Protein AF-A0A1Y3XS74-F1 (afdb_monomer)

Solvent-accessible surface area (backbone atoms only — not comparable to full-atom values): 4978 Å² total; per-residue (Å²): 119,50,47,78,53,92,64,74,67,51,88,92,47,99,54,82,52,80,81,46,43,27,41,80,84,43,79,54,87,81,75,88,50,84,90,52,51,67,46,76,48,75,57,94,91,40,81,40,77,32,65,44,70,69,57,54,39,52,50,27,57,56,67,71,34,64,71,60,32,50,62,69,73,44,76,90,126

pLDDT: mean 75.87, std 16.38, range [46.16, 95.12]

Foldseek 3Di:
DKDWDPDDADPVDPDRRDTFIQFPNDTDDPDDDPVQQPDWDADPNDIDTDGDLVSVLVVCVSVVNVVSNCVSVDPDD

Structure (mmCIF, N/CA/C/O backbone):
data_AF-A0A1Y3XS74-F1
#
_entry.id   AF-A0A1Y3XS74-F1
#
loop_
_atom_site.group_PDB
_atom_site.id
_atom_site.type_symbol
_atom_site.label_atom_id
_atom_s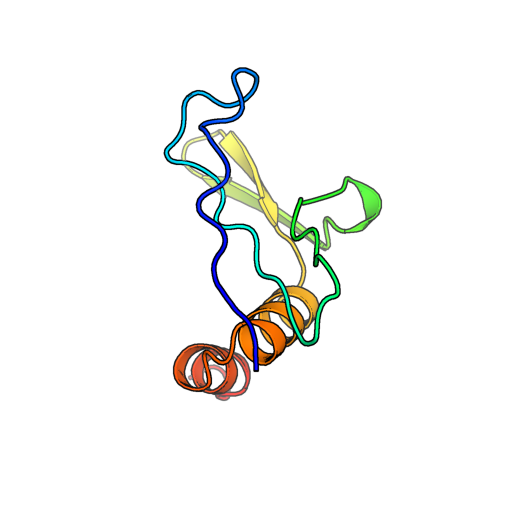ite.label_alt_id
_atom_site.label_comp_id
_atom_site.label_asym_id
_atom_site.label_entity_id
_atom_site.label_seq_id
_atom_site.pdbx_PDB_ins_code
_atom_site.Cartn_x
_atom_site.Cartn_y
_atom_site.Cartn_z
_atom_site.occupancy
_atom_site.B_iso_or_equiv
_atom_site.auth_seq_id
_atom_site.auth_comp_id
_atom_site.auth_asym_id
_atom_site.auth_atom_id
_atom_site.pdbx_PDB_model_num
ATOM 1 N N . MET A 1 1 ? 13.480 -3.309 -15.142 1.00 51.47 1 MET A N 1
ATOM 2 C CA . MET A 1 1 ? 13.413 -4.426 -14.154 1.00 51.47 1 MET A CA 1
ATOM 3 C C . MET A 1 1 ? 13.990 -3.939 -12.833 1.00 51.47 1 MET A C 1
ATOM 5 O O . MET A 1 1 ? 15.130 -3.481 -12.830 1.00 51.47 1 MET A O 1
ATOM 9 N N . GLY A 1 2 ? 13.203 -3.957 -11.751 1.00 56.03 2 GLY A N 1
ATOM 10 C CA . GLY A 1 2 ? 13.561 -3.248 -10.524 1.00 56.03 2 GLY A CA 1
ATOM 11 C C . GLY A 1 2 ? 14.523 -3.993 -9.593 1.00 56.03 2 GLY A C 1
ATOM 12 O O . GLY A 1 2 ? 14.401 -5.202 -9.409 1.00 56.03 2 GLY A O 1
ATOM 13 N N . ARG A 1 3 ? 15.494 -3.287 -9.004 1.00 54.44 3 ARG A N 1
ATOM 14 C CA . ARG A 1 3 ? 16.419 -3.831 -7.996 1.00 54.44 3 ARG A CA 1
ATOM 15 C C . ARG A 1 3 ? 15.959 -3.424 -6.601 1.00 54.44 3 ARG A C 1
ATOM 17 O O . ARG A 1 3 ? 15.604 -2.272 -6.373 1.00 54.44 3 ARG A O 1
ATOM 24 N N . ARG A 1 4 ? 16.013 -4.375 -5.667 1.00 58.09 4 ARG A N 1
ATOM 25 C CA . ARG A 1 4 ? 15.860 -4.108 -4.233 1.00 58.09 4 ARG A CA 1
ATOM 26 C C . ARG A 1 4 ? 17.165 -3.520 -3.718 1.00 58.09 4 ARG A C 1
ATOM 28 O O . ARG A 1 4 ? 18.203 -4.179 -3.822 1.00 58.09 4 ARG A O 1
ATOM 35 N N . THR A 1 5 ? 17.126 -2.316 -3.171 1.00 52.66 5 THR A N 1
ATOM 36 C CA . THR A 1 5 ? 18.264 -1.751 -2.443 1.00 52.66 5 THR A CA 1
ATOM 37 C C . THR A 1 5 ? 18.127 -2.084 -0.959 1.00 52.66 5 THR A C 1
ATOM 39 O O . THR A 1 5 ? 17.053 -1.909 -0.385 1.00 52.66 5 THR A O 1
ATOM 42 N N . PRO A 1 6 ? 19.179 -2.604 -0.300 1.00 53.47 6 PRO A N 1
ATOM 43 C CA . PRO A 1 6 ? 19.181 -2.722 1.146 1.00 53.47 6 PRO A CA 1
ATOM 44 C C . PRO A 1 6 ? 19.493 -1.342 1.718 1.00 53.47 6 PRO A C 1
ATOM 46 O O . PRO A 1 6 ? 20.655 -0.996 1.931 1.00 53.47 6 PRO A O 1
ATOM 49 N N . THR A 1 7 ? 18.466 -0.533 1.938 1.00 55.72 7 THR A N 1
ATOM 50 C CA . THR A 1 7 ? 18.641 0.754 2.606 1.00 55.72 7 THR A CA 1
ATOM 51 C C . THR A 1 7 ? 18.530 0.501 4.102 1.00 55.72 7 THR A C 1
ATOM 53 O O . THR A 1 7 ? 17.608 -0.166 4.584 1.00 55.72 7 THR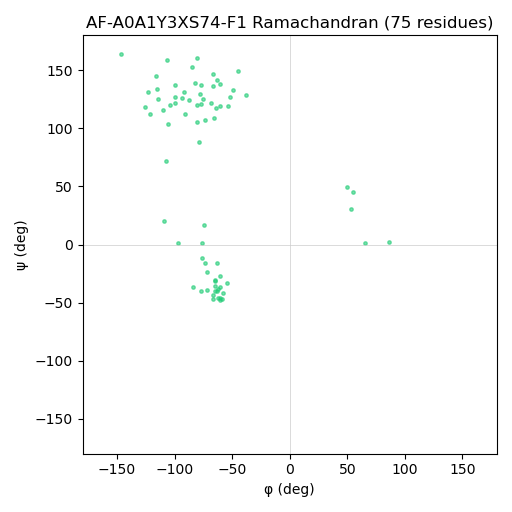 A O 1
ATOM 56 N N . ALA A 1 8 ? 19.571 0.906 4.826 1.00 54.91 8 ALA A N 1
ATOM 57 C CA . ALA A 1 8 ? 19.703 0.719 6.263 1.00 54.91 8 ALA A CA 1
ATOM 58 C C . ALA A 1 8 ? 18.395 1.073 7.005 1.00 54.91 8 ALA A C 1
ATOM 60 O O . ALA A 1 8 ? 17.650 1.938 6.541 1.00 54.91 8 ALA A O 1
ATOM 61 N N . PRO A 1 9 ? 18.092 0.425 8.146 1.00 54.62 9 PRO A N 1
ATOM 62 C CA . PRO A 1 9 ? 16.860 0.684 8.885 1.00 54.62 9 PRO A CA 1
ATOM 63 C C . PRO A 1 9 ? 16.720 2.174 9.180 1.00 54.62 9 PRO A C 1
ATOM 65 O O . PRO A 1 9 ? 17.573 2.763 9.844 1.00 54.62 9 PRO A O 1
ATOM 68 N N . ASN A 1 10 ? 15.648 2.778 8.663 1.00 53.56 10 ASN A N 1
ATOM 69 C CA . ASN A 1 10 ? 15.338 4.170 8.932 1.00 53.56 10 ASN A CA 1
ATOM 70 C C . ASN A 1 10 ? 15.052 4.309 10.440 1.00 53.56 10 ASN A C 1
ATOM 72 O O . ASN A 1 10 ? 14.092 3.707 10.925 1.00 53.56 10 ASN A O 1
ATOM 76 N N . PRO A 1 11 ? 15.842 5.090 11.199 1.00 60.16 11 PRO A N 1
ATOM 77 C CA . PRO A 1 11 ? 15.690 5.201 12.649 1.00 60.16 11 PRO A CA 1
ATOM 78 C C . PRO A 1 11 ? 14.342 5.799 13.084 1.00 60.16 11 PRO A C 1
ATOM 80 O O . PRO A 1 11 ? 13.962 5.640 14.244 1.00 60.16 11 PRO A O 1
ATOM 83 N N . ALA A 1 12 ? 13.599 6.442 12.174 1.00 55.03 12 ALA A N 1
ATOM 84 C CA . ALA A 1 12 ? 12.237 6.909 12.421 1.00 55.03 12 ALA A CA 1
ATOM 85 C C . ALA A 1 12 ? 11.208 5.763 12.504 1.00 55.03 12 ALA A C 1
ATOM 87 O O . ALA A 1 12 ? 10.173 5.917 13.152 1.00 55.03 12 ALA A O 1
ATOM 88 N N . TYR A 1 13 ? 11.492 4.601 11.905 1.00 52.75 13 TYR A N 1
ATOM 89 C CA . TYR A 1 13 ? 10.575 3.463 11.836 1.00 52.75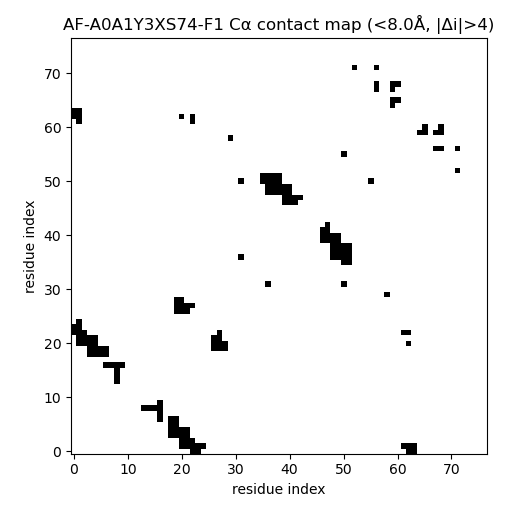 13 TYR A CA 1
ATOM 90 C C . TYR A 1 13 ? 11.213 2.223 12.482 1.00 52.75 13 TYR A C 1
ATOM 92 O O . TYR A 1 13 ? 12.163 1.641 11.970 1.00 52.75 13 TYR A O 1
ATOM 100 N N . ARG A 1 14 ? 10.671 1.768 13.622 1.00 51.50 14 ARG A N 1
ATOM 101 C CA . ARG A 1 14 ? 11.156 0.584 14.379 1.00 51.50 14 ARG A CA 1
ATOM 102 C C . ARG A 1 14 ? 10.801 -0.772 13.742 1.00 51.50 14 ARG A C 1
ATOM 104 O O . ARG A 1 14 ? 10.814 -1.800 14.417 1.00 51.50 14 ARG A O 1
ATOM 111 N N . THR A 1 15 ? 10.432 -0.794 12.471 1.00 50.84 15 THR A N 1
ATOM 112 C CA . THR A 1 15 ? 10.025 -2.002 11.744 1.00 50.84 15 THR A CA 1
ATOM 113 C C . THR A 1 15 ? 11.124 -2.427 10.772 1.00 50.84 15 THR A C 1
ATOM 115 O O . THR A 1 15 ? 11.981 -1.620 10.420 1.00 50.84 15 THR A O 1
ATOM 118 N N . ARG A 1 16 ? 11.133 -3.703 10.343 1.00 47.19 16 ARG A N 1
ATOM 119 C CA . ARG A 1 16 ? 12.050 -4.170 9.280 1.00 47.19 16 ARG A CA 1
ATOM 120 C C . ARG A 1 16 ? 11.956 -3.193 8.103 1.00 47.19 16 ARG A C 1
ATOM 122 O O . ARG A 1 16 ? 10.838 -2.816 7.758 1.00 47.19 16 ARG A O 1
ATOM 129 N N . CYS A 1 17 ? 13.104 -2.771 7.570 1.00 46.16 17 CYS A N 1
ATOM 130 C CA . CYS A 1 17 ? 13.225 -1.752 6.529 1.00 46.16 17 CYS A CA 1
ATOM 131 C C . CYS A 1 17 ? 12.102 -1.870 5.492 1.00 46.16 17 CYS A C 1
ATOM 133 O O . CYS A 1 17 ? 11.871 -2.960 4.963 1.00 46.16 17 CYS A O 1
ATOM 135 N N . PHE A 1 18 ? 11.413 -0.760 5.227 1.00 47.34 18 PHE A N 1
ATOM 136 C CA . PHE A 1 18 ? 10.491 -0.668 4.104 1.00 47.34 18 PHE A CA 1
ATOM 137 C C . PHE A 1 18 ? 11.324 -0.902 2.837 1.00 47.34 18 PHE A C 1
ATOM 139 O O . PHE A 1 18 ? 12.335 -0.234 2.635 1.00 47.34 18 PHE A O 1
ATOM 146 N N . GLU A 1 19 ? 11.002 -1.947 2.073 1.00 54.88 19 GLU A N 1
ATOM 147 C CA . GLU A 1 19 ? 11.785 -2.335 0.898 1.00 54.88 19 GLU A CA 1
ATOM 148 C C . GLU A 1 19 ? 11.670 -1.218 -0.153 1.00 54.88 19 GLU A C 1
ATOM 150 O O . GLU A 1 19 ? 10.602 -1.038 -0.734 1.00 54.88 19 GLU A O 1
ATOM 155 N N . GLU A 1 20 ? 12.745 -0.463 -0.391 1.00 55.16 20 GLU A N 1
ATOM 156 C CA . GLU A 1 20 ? 12.815 0.525 -1.472 1.00 55.16 20 GLU A CA 1
ATOM 157 C C . GLU A 1 20 ? 13.061 -0.191 -2.806 1.00 55.16 20 GLU A C 1
ATOM 159 O O . GLU A 1 20 ? 13.954 -1.041 -2.940 1.00 55.16 20 GLU A O 1
ATOM 164 N N . TRP A 1 21 ? 12.234 0.132 -3.800 1.00 57.69 21 TRP A N 1
ATOM 165 C CA . TRP A 1 21 ? 12.293 -0.473 -5.126 1.00 57.69 21 TRP A CA 1
ATOM 166 C C . TRP A 1 21 ? 12.794 0.548 -6.138 1.00 57.69 21 TRP A C 1
ATOM 168 O O . TRP A 1 21 ? 12.126 1.542 -6.422 1.00 57.69 21 TRP A O 1
ATOM 178 N N . GLN A 1 22 ? 13.963 0.274 -6.719 1.00 57.94 22 GLN A N 1
ATOM 179 C CA . GLN A 1 22 ? 14.469 1.034 -7.857 1.00 57.94 22 GLN A CA 1
ATOM 180 C C . GLN A 1 22 ? 14.007 0.373 -9.144 1.00 57.94 22 GLN A C 1
ATOM 182 O O . GLN A 1 22 ? 14.491 -0.712 -9.452 1.00 57.94 22 GLN A O 1
ATOM 187 N N . VAL A 1 23 ? 13.135 1.009 -9.924 1.00 62.91 23 VAL A N 1
ATOM 188 C CA . VAL A 1 23 ? 12.759 0.542 -11.269 1.00 62.91 23 VAL A CA 1
ATOM 189 C C . VAL A 1 23 ? 13.465 1.419 -12.292 1.00 62.91 23 VAL A C 1
ATOM 191 O O . VAL A 1 23 ? 13.311 2.632 -12.283 1.00 62.91 23 VAL A O 1
ATOM 194 N N . ASP A 1 24 ? 14.294 0.812 -13.144 1.00 61.84 24 ASP A N 1
ATOM 195 C CA . ASP A 1 24 ? 15.038 1.495 -14.217 1.00 61.84 24 ASP A CA 1
ATOM 196 C C . ASP A 1 24 ? 15.880 2.703 -13.742 1.00 61.84 24 ASP A C 1
ATOM 198 O O . ASP A 1 24 ? 16.119 3.653 -14.480 1.00 61.84 24 ASP A O 1
ATOM 202 N N . GLY A 1 25 ? 16.366 2.642 -12.495 1.00 64.12 25 GLY A N 1
ATOM 203 C CA . GLY A 1 25 ? 17.172 3.695 -11.864 1.00 64.12 25 GLY A CA 1
ATOM 204 C C . GLY A 1 25 ? 16.360 4.806 -11.190 1.00 64.12 25 GLY A C 1
ATOM 205 O O . GLY A 1 25 ? 16.958 5.730 -10.647 1.00 64.12 25 GLY A O 1
ATOM 206 N N . VAL A 1 26 ? 15.027 4.711 -11.194 1.00 67.38 26 VAL A N 1
ATOM 207 C CA . VAL A 1 26 ? 14.122 5.630 -10.496 1.00 67.38 26 VAL A CA 1
ATOM 208 C C . VAL A 1 26 ? 13.672 4.999 -9.184 1.00 67.38 26 VAL A C 1
ATOM 210 O O . VAL A 1 26 ? 13.185 3.866 -9.154 1.00 67.38 26 VAL A O 1
ATOM 213 N N . GLU A 1 27 ? 13.849 5.738 -8.094 1.00 67.62 27 GLU A N 1
ATOM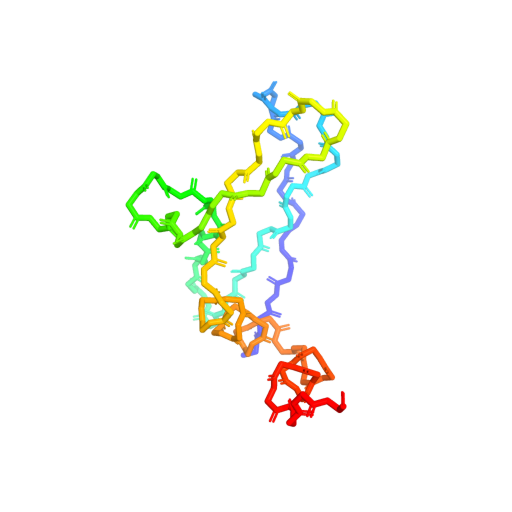 214 C CA . GLU A 1 27 ? 13.330 5.369 -6.782 1.00 67.62 27 GLU A CA 1
ATOM 215 C C . GLU A 1 27 ? 11.823 5.630 -6.739 1.00 67.62 27 GLU A C 1
ATOM 217 O O . GLU A 1 27 ? 11.356 6.730 -7.043 1.00 67.62 27 GLU A O 1
ATOM 222 N N . HIS A 1 28 ? 11.055 4.598 -6.397 1.00 69.56 28 HIS A N 1
ATOM 223 C CA . HIS A 1 28 ? 9.615 4.714 -6.228 1.00 69.56 28 HIS A CA 1
ATOM 224 C C . HIS A 1 28 ? 9.261 4.674 -4.745 1.00 69.56 28 HIS A C 1
ATOM 226 O O . HIS A 1 28 ? 9.225 3.603 -4.137 1.00 69.56 28 HIS A O 1
ATOM 232 N N . ASP A 1 29 ? 8.953 5.844 -4.187 1.00 72.31 29 ASP A N 1
ATOM 233 C CA . ASP A 1 29 ? 8.365 5.946 -2.856 1.00 72.31 29 ASP A CA 1
ATOM 234 C C . ASP A 1 29 ? 6.934 5.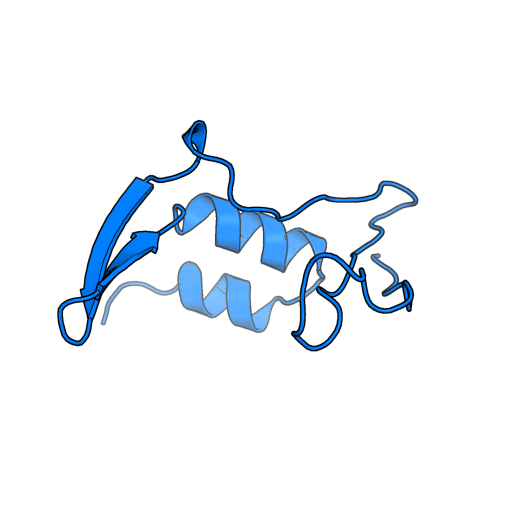383 -2.878 1.00 72.31 29 ASP A C 1
ATOM 236 O O . ASP A 1 29 ? 6.080 5.807 -3.663 1.00 72.31 29 ASP A O 1
ATOM 240 N N . CYS A 1 30 ? 6.696 4.380 -2.035 1.00 73.88 30 CYS A N 1
ATOM 241 C CA . CYS A 1 30 ? 5.394 3.736 -1.852 1.00 73.88 30 CYS A CA 1
ATOM 242 C C . CYS A 1 30 ? 4.777 4.094 -0.487 1.00 73.88 30 CYS A C 1
ATOM 244 O O . CYS A 1 30 ? 3.938 3.351 0.026 1.00 73.88 30 CYS A O 1
ATOM 246 N N . SER A 1 31 ? 5.221 5.192 0.133 1.00 79.31 31 SER A N 1
ATOM 247 C CA . SER A 1 31 ? 4.656 5.711 1.377 1.00 79.31 31 SER A CA 1
AT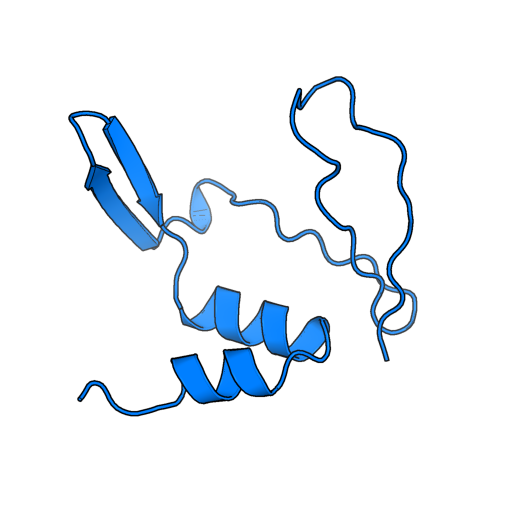OM 248 C C . SER A 1 31 ? 3.198 6.130 1.190 1.00 79.31 31 SER A C 1
ATOM 250 O O . SER A 1 31 ? 2.821 6.695 0.166 1.00 79.31 31 SER A O 1
ATOM 252 N N . LEU A 1 32 ? 2.369 5.866 2.201 1.00 81.00 32 LEU A N 1
ATOM 253 C CA . LEU A 1 32 ? 0.973 6.290 2.212 1.00 81.00 32 LEU A CA 1
ATOM 254 C C . LEU A 1 32 ? 0.881 7.763 2.624 1.00 81.00 32 LEU A C 1
ATOM 256 O O . LEU A 1 32 ? 1.032 8.083 3.805 1.00 81.00 32 LEU A O 1
ATOM 260 N N . LEU A 1 33 ? 0.609 8.646 1.664 1.00 84.31 33 LEU A N 1
ATOM 261 C CA . LEU A 1 33 ? 0.328 10.054 1.937 1.00 84.31 33 LEU A CA 1
ATOM 262 C C . LEU A 1 33 ? -1.159 10.272 2.279 1.00 84.31 33 LEU A C 1
ATOM 264 O O . LEU A 1 33 ? -2.009 9.508 1.809 1.00 84.31 33 LEU A O 1
ATOM 268 N N . PRO A 1 34 ? -1.510 11.309 3.066 1.00 84.62 34 PRO A N 1
ATOM 269 C CA . PRO A 1 34 ? -2.899 11.595 3.435 1.00 84.62 34 PRO A CA 1
ATOM 270 C C . PRO A 1 34 ? -3.843 11.742 2.236 1.0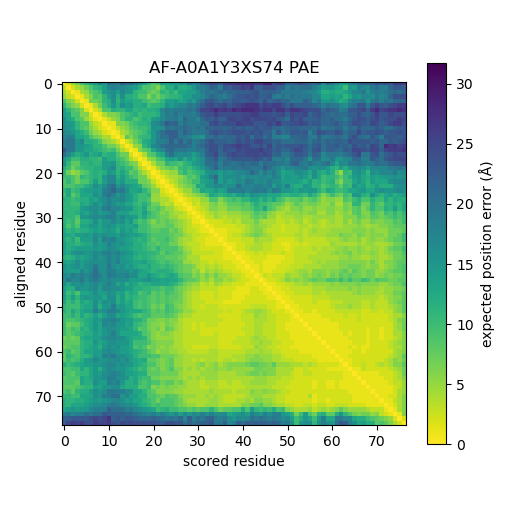0 84.62 34 PRO A C 1
ATOM 272 O O . PRO A 1 34 ? -5.001 11.338 2.309 1.00 84.62 34 PRO A O 1
ATOM 275 N N . GLU A 1 35 ? -3.344 12.269 1.118 1.00 86.69 35 GLU A N 1
ATOM 276 C CA . GLU A 1 35 ? -4.109 12.492 -0.113 1.00 86.69 35 GLU A CA 1
ATOM 277 C C . GLU A 1 35 ? -4.414 11.188 -0.863 1.00 86.69 35 GLU A C 1
ATOM 279 O O . GLU A 1 35 ? -5.283 11.159 -1.732 1.00 86.69 35 GLU A O 1
ATOM 284 N N . GLN A 1 36 ? -3.705 10.105 -0.533 1.00 84.44 36 GLN A N 1
ATOM 285 C CA . GLN A 1 36 ? -3.851 8.787 -1.153 1.00 84.44 36 GLN A CA 1
ATOM 286 C C . GLN A 1 36 ? -4.750 7.847 -0.337 1.00 84.44 36 GLN A C 1
ATOM 288 O O . GLN A 1 36 ? -4.939 6.689 -0.714 1.00 84.44 36 GLN A O 1
ATOM 293 N N . ILE A 1 37 ? -5.297 8.311 0.791 1.00 90.81 37 ILE A N 1
ATOM 294 C CA . ILE A 1 37 ? -6.211 7.518 1.614 1.00 90.81 37 ILE A CA 1
ATOM 295 C C . ILE A 1 37 ? -7.563 7.439 0.901 1.00 90.81 37 ILE A C 1
ATOM 297 O O . ILE A 1 37 ? -8.318 8.409 0.861 1.00 90.81 37 ILE A O 1
ATOM 301 N N . ALA A 1 38 ? -7.870 6.268 0.351 1.00 91.50 38 ALA A N 1
ATOM 302 C CA . ALA A 1 38 ? -9.119 5.998 -0.351 1.00 91.50 38 ALA A CA 1
ATOM 303 C C . ALA A 1 38 ? -10.248 5.612 0.615 1.00 91.50 38 ALA A C 1
ATOM 305 O O . ALA A 1 38 ? -11.396 5.998 0.412 1.00 91.50 38 ALA A O 1
ATOM 306 N N . GLU A 1 39 ? -9.928 4.866 1.674 1.00 91.50 39 GLU A N 1
ATOM 307 C CA . GLU A 1 39 ? -10.916 4.367 2.631 1.00 91.50 39 GLU A CA 1
ATOM 308 C C . GLU A 1 39 ? -10.337 4.292 4.050 1.00 91.50 39 GLU A C 1
ATOM 310 O O . GLU A 1 39 ? -9.126 4.331 4.258 1.00 91.50 39 GLU A O 1
ATOM 315 N N . TRP A 1 40 ? -11.216 4.182 5.045 1.00 92.50 40 TRP A N 1
ATOM 316 C CA . TRP A 1 40 ? -10.854 3.850 6.416 1.00 92.50 40 TRP A CA 1
ATOM 317 C C . TRP A 1 40 ? -11.602 2.606 6.872 1.00 92.50 40 TRP A C 1
ATOM 319 O O . TRP A 1 40 ? -12.827 2.561 6.788 1.00 92.50 40 TRP A O 1
ATOM 329 N N . VAL A 1 41 ? -10.876 1.657 7.454 1.00 93.88 41 VAL A N 1
ATOM 330 C CA . VAL A 1 41 ? -11.454 0.471 8.093 1.00 93.88 41 VAL A CA 1
ATOM 331 C C . VAL A 1 41 ? -11.154 0.487 9.588 1.00 93.88 41 VAL A C 1
ATOM 333 O O . VAL A 1 41 ? -10.090 0.942 10.009 1.00 93.88 41 VAL A O 1
ATOM 336 N N . THR A 1 42 ? -12.081 -0.005 10.405 1.00 95.12 42 THR A N 1
ATOM 337 C CA . THR A 1 42 ? -11.852 -0.185 11.844 1.00 95.12 42 THR A CA 1
ATOM 338 C C . THR A 1 42 ? -11.518 -1.643 12.123 1.00 95.12 42 THR A C 1
ATOM 340 O O . THR A 1 42 ? -12.315 -2.531 11.831 1.00 95.12 42 THR A O 1
ATOM 343 N N . VAL A 1 43 ? -10.352 -1.893 12.714 1.00 94.81 43 VAL A N 1
ATOM 344 C CA . VAL A 1 43 ? -9.908 -3.226 13.134 1.00 94.81 43 VAL A CA 1
ATOM 345 C C . VAL A 1 43 ? -9.550 -3.152 14.611 1.00 94.81 43 VAL A C 1
ATOM 347 O O . VAL A 1 43 ? -8.653 -2.398 14.972 1.00 94.81 43 VAL A O 1
ATOM 350 N N . GLN A 1 44 ? -10.246 -3.920 15.458 1.00 90.69 44 GLN A N 1
ATOM 351 C CA . GLN A 1 44 ? -10.022 -3.937 16.917 1.00 90.69 44 GLN A CA 1
ATOM 352 C C . GLN A 1 44 ? -9.989 -2.519 17.520 1.00 90.69 44 GLN A C 1
ATOM 354 O O . GLN A 1 44 ? -9.034 -2.140 18.191 1.00 90.69 44 GLN A O 1
ATOM 359 N N . ASP A 1 45 ? -11.001 -1.712 17.189 1.00 92.56 45 ASP A N 1
ATOM 360 C CA . ASP A 1 45 ? -11.159 -0.312 17.620 1.00 92.56 45 ASP A CA 1
ATOM 361 C C . ASP A 1 45 ? -10.100 0.680 17.100 1.00 92.56 45 ASP A C 1
ATOM 363 O O . ASP A 1 45 ? -10.196 1.881 17.355 1.00 92.56 45 ASP A O 1
ATOM 367 N N . GLN A 1 46 ? -9.137 0.231 16.290 1.00 92.62 46 GLN A N 1
ATOM 368 C CA . GLN A 1 46 ? -8.187 1.103 15.608 1.00 92.62 46 GLN A CA 1
ATOM 369 C C . GLN A 1 46 ? -8.683 1.447 14.203 1.00 92.62 46 GLN A C 1
ATOM 371 O O . GLN A 1 46 ? -8.944 0.569 13.379 1.00 92.62 46 GLN A O 1
ATOM 376 N N . ARG A 1 47 ? -8.753 2.746 13.901 1.00 91.88 47 ARG A N 1
ATOM 377 C CA . ARG A 1 47 ? -9.048 3.241 12.553 1.00 91.88 47 ARG A CA 1
ATOM 378 C C . ARG A 1 47 ? -7.772 3.183 11.706 1.00 91.88 47 ARG A C 1
ATOM 380 O O . ARG A 1 47 ? -6.775 3.814 12.063 1.00 91.88 47 ARG A O 1
ATOM 387 N N . ILE A 1 48 ? -7.803 2.425 10.614 1.00 92.00 48 ILE A N 1
ATOM 388 C CA . ILE A 1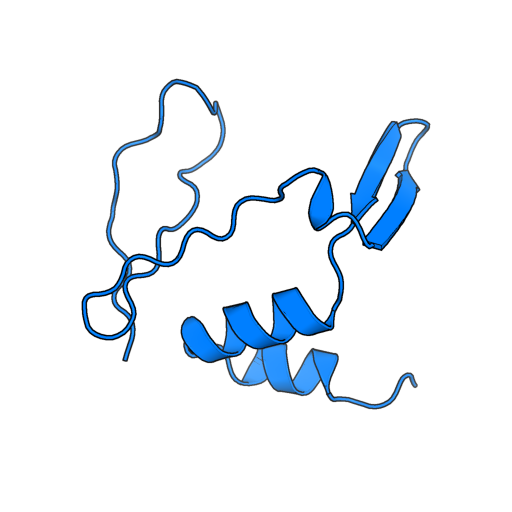 48 ? -6.673 2.179 9.712 1.00 92.00 48 ILE A CA 1
ATOM 389 C C . ILE A 1 48 ? -6.987 2.801 8.344 1.00 92.00 48 ILE A C 1
ATOM 391 O O . ILE A 1 48 ? -8.042 2.497 7.780 1.00 92.00 48 ILE A O 1
ATOM 395 N N . PRO A 1 49 ? -6.114 3.671 7.806 1.00 93.19 49 PRO A N 1
ATOM 396 C CA . PRO A 1 49 ? -6.280 4.210 6.465 1.00 93.19 49 PRO A CA 1
ATOM 397 C C . PRO A 1 49 ? -5.866 3.177 5.414 1.00 93.19 49 PRO A C 1
ATOM 399 O O . PRO A 1 49 ? -4.837 2.515 5.549 1.00 93.19 49 PRO A O 1
ATOM 402 N N . LEU A 1 50 ? -6.657 3.066 4.352 1.00 90.69 50 LEU A N 1
ATOM 403 C CA . LEU A 1 50 ? -6.420 2.178 3.222 1.00 90.69 50 LEU A CA 1
ATOM 404 C C . LEU A 1 50 ? -6.189 2.998 1.952 1.00 90.69 50 LEU A C 1
ATOM 406 O O . LEU A 1 50 ? -6.936 3.929 1.649 1.00 90.69 50 LEU A O 1
ATOM 410 N N . GLN A 1 51 ? -5.158 2.626 1.199 1.00 90.00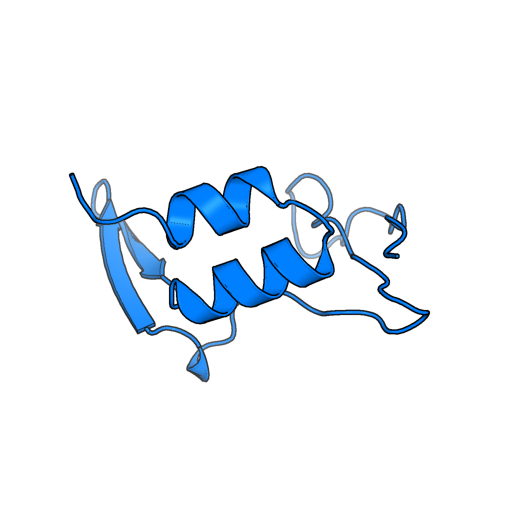 51 GLN A N 1
ATOM 411 C CA . GLN A 1 51 ? -4.916 3.136 -0.151 1.00 90.00 51 GLN A CA 1
ATOM 412 C C . GLN A 1 51 ? -5.790 2.399 -1.174 1.00 90.00 51 GLN A C 1
ATOM 414 O O . GLN A 1 51 ? -6.247 1.283 -0.915 1.00 90.00 51 GLN A O 1
ATOM 419 N N . SER A 1 52 ? -5.984 2.984 -2.357 1.00 89.81 52 SER A N 1
ATOM 420 C CA . SER A 1 52 ? -6.768 2.353 -3.418 1.00 89.81 52 SER A CA 1
ATOM 421 C C . SER A 1 52 ? -6.097 1.083 -3.964 1.00 89.81 52 SER A C 1
ATOM 423 O O . SER A 1 52 ? -4.873 1.005 -4.085 1.00 89.81 52 SER A O 1
ATOM 425 N N . LEU A 1 53 ? -6.895 0.090 -4.377 1.00 89.25 53 LEU A N 1
ATOM 426 C CA . LEU A 1 53 ? -6.368 -1.105 -5.054 1.00 89.25 53 LEU A CA 1
ATOM 427 C C . LEU A 1 53 ? -5.638 -0.768 -6.366 1.00 89.25 53 LEU A C 1
ATOM 429 O O . LEU A 1 53 ? -4.728 -1.494 -6.764 1.00 89.25 53 LEU A O 1
ATOM 433 N N . ALA A 1 54 ? -5.995 0.342 -7.020 1.00 88.88 54 ALA A N 1
ATOM 434 C CA . ALA A 1 54 ? -5.330 0.809 -8.233 1.00 88.88 54 ALA A CA 1
ATOM 435 C C . ALA A 1 54 ? -3.868 1.219 -7.970 1.00 88.88 54 ALA A C 1
ATOM 437 O O . ALA A 1 54 ? -2.986 0.879 -8.766 1.00 88.88 54 ALA A O 1
ATOM 438 N N . ASP A 1 55 ? -3.595 1.876 -6.839 1.00 89.19 55 ASP A N 1
ATOM 439 C CA . ASP A 1 55 ? -2.234 2.243 -6.431 1.00 89.19 55 ASP A CA 1
ATOM 440 C C . ASP A 1 55 ? -1.407 0.993 -6.112 1.00 89.19 55 ASP A C 1
ATOM 442 O O . ASP A 1 55 ? -0.316 0.804 -6.659 1.00 89.19 55 ASP A O 1
ATOM 446 N N . TRP A 1 56 ? -1.975 0.060 -5.339 1.00 89.56 56 TRP A N 1
ATOM 447 C CA . TRP A 1 56 ? -1.338 -1.228 -5.045 1.00 89.56 56 TRP A CA 1
ATOM 448 C C . TRP A 1 56 ? -1.024 -2.033 -6.309 1.00 89.56 56 TRP A C 1
ATOM 450 O O . TRP A 1 56 ? 0.067 -2.597 -6.432 1.00 89.56 56 TRP A O 1
ATOM 460 N N . ARG A 1 57 ? -1.941 -2.057 -7.284 1.00 91.69 57 ARG A N 1
ATOM 461 C CA . ARG A 1 57 ? -1.726 -2.700 -8.587 1.00 91.69 57 ARG A CA 1
ATOM 462 C C . ARG A 1 57 ? -0.530 -2.088 -9.316 1.00 91.69 57 ARG A C 1
ATOM 464 O O . ARG A 1 57 ? 0.321 -2.828 -9.813 1.00 91.69 57 ARG A O 1
ATOM 471 N N . ARG A 1 58 ? -0.445 -0.752 -9.362 1.00 88.25 58 ARG A N 1
ATOM 472 C CA . ARG A 1 58 ? 0.675 -0.025 -9.981 1.00 88.25 58 ARG A CA 1
ATOM 473 C C . ARG A 1 58 ? 1.996 -0.370 -9.299 1.00 88.25 58 ARG A C 1
ATOM 475 O O . ARG A 1 58 ? 2.964 -0.680 -9.991 1.00 88.25 58 ARG A O 1
ATOM 482 N N . TYR A 1 59 ? 2.038 -0.375 -7.969 1.00 86.94 59 TYR A N 1
ATOM 483 C CA . TYR A 1 59 ? 3.244 -0.735 -7.225 1.00 86.94 59 TYR A CA 1
ATOM 484 C C . TYR A 1 59 ? 3.673 -2.175 -7.487 1.00 86.94 59 TYR A C 1
ATOM 486 O O . TYR A 1 59 ? 4.840 -2.423 -7.773 1.00 86.94 59 TYR A O 1
ATOM 494 N N . TYR A 1 60 ? 2.752 -3.139 -7.458 1.00 88.62 60 TYR A N 1
ATOM 495 C CA . TYR A 1 60 ? 3.104 -4.531 -7.740 1.00 88.62 60 TYR A CA 1
ATOM 496 C C . TYR A 1 60 ? 3.571 -4.758 -9.176 1.00 88.62 60 TYR A C 1
ATOM 498 O O . TYR A 1 60 ? 4.439 -5.602 -9.394 1.00 88.62 60 TYR A O 1
ATOM 506 N N . GLN A 1 61 ? 3.056 -3.991 -10.136 1.00 87.31 61 GLN A N 1
ATOM 507 C CA . GLN A 1 61 ? 3.565 -4.002 -11.504 1.00 87.31 61 GLN A CA 1
ATOM 508 C C . GLN A 1 61 ? 4.998 -3.449 -11.576 1.00 87.31 61 GLN A C 1
ATOM 510 O O . GLN A 1 61 ? 5.848 -4.056 -12.223 1.00 87.31 61 GLN A O 1
ATOM 515 N N . LEU A 1 62 ? 5.286 -2.346 -10.876 1.00 84.62 62 LEU A N 1
ATOM 516 C CA . LEU A 1 62 ? 6.632 -1.764 -10.782 1.00 84.62 62 LEU A CA 1
ATOM 517 C C . LEU A 1 62 ? 7.630 -2.717 -10.100 1.00 84.62 62 LEU A C 1
ATOM 519 O O . LEU A 1 62 ? 8.759 -2.874 -10.559 1.00 84.62 62 LEU A O 1
ATOM 523 N N . MET A 1 63 ? 7.197 -3.410 -9.046 1.00 82.75 63 MET A N 1
ATOM 524 C CA . MET A 1 63 ? 7.998 -4.397 -8.312 1.00 82.75 63 MET A CA 1
ATOM 525 C C . MET A 1 63 ? 8.158 -5.748 -9.032 1.00 82.75 63 MET A C 1
ATOM 527 O O . MET A 1 63 ? 8.744 -6.664 -8.454 1.00 82.75 63 MET A O 1
ATOM 531 N N . ASP A 1 64 ? 7.606 -5.908 -10.239 1.00 84.38 64 ASP A N 1
ATOM 532 C CA . ASP A 1 64 ? 7.599 -7.170 -10.992 1.00 84.38 64 ASP A CA 1
ATOM 533 C C . ASP A 1 64 ? 6.997 -8.346 -10.188 1.00 84.38 64 ASP A C 1
ATOM 535 O O . ASP A 1 64 ? 7.537 -9.450 -10.119 1.00 84.38 64 ASP A O 1
ATOM 539 N N . ARG A 1 65 ? 5.856 -8.100 -9.521 1.00 85.06 65 ARG A N 1
ATOM 540 C CA . ARG A 1 65 ? 5.081 -9.101 -8.761 1.00 85.06 65 ARG A CA 1
ATOM 541 C C . ARG A 1 65 ? 3.777 -9.464 -9.493 1.00 85.06 65 ARG A C 1
ATOM 543 O O . ARG A 1 65 ? 2.690 -9.101 -9.028 1.00 85.06 65 ARG A O 1
ATOM 550 N N . PRO A 1 66 ? 3.834 -10.210 -10.614 1.00 87.56 66 PRO A N 1
ATOM 551 C CA . PRO A 1 66 ? 2.674 -10.451 -11.476 1.00 87.56 66 PRO A CA 1
ATOM 552 C C . PRO A 1 66 ? 1.560 -11.254 -10.794 1.00 87.56 66 PRO A C 1
ATOM 554 O O . PRO A 1 66 ? 0.388 -11.046 -11.090 1.00 87.56 66 PRO A O 1
ATOM 557 N N . GLU A 1 67 ? 1.894 -12.140 -9.853 1.00 90.75 67 GLU A N 1
ATOM 558 C CA . GLU A 1 67 ? 0.897 -12.901 -9.087 1.00 90.75 67 GLU A CA 1
ATOM 559 C C . GLU A 1 67 ? -0.008 -11.988 -8.250 1.00 90.75 67 GLU A C 1
ATOM 561 O O . GLU A 1 67 ? -1.215 -12.204 -8.177 1.00 90.75 67 GLU A O 1
ATOM 566 N N . LYS A 1 68 ? 0.560 -10.927 -7.663 1.00 89.00 68 LYS A N 1
ATOM 567 C CA . LYS A 1 68 ? -0.193 -9.948 -6.871 1.00 89.00 68 LYS A CA 1
ATOM 568 C C . LYS A 1 68 ? -1.071 -9.064 -7.750 1.00 89.00 68 LYS A C 1
ATOM 570 O O . LYS A 1 68 ? -2.209 -8.807 -7.381 1.00 89.00 68 LYS A O 1
ATOM 575 N N . VAL A 1 69 ? -0.577 -8.664 -8.924 1.00 91.50 69 VAL A N 1
ATOM 576 C CA . VAL A 1 69 ? -1.380 -7.932 -9.920 1.00 91.50 69 VAL A CA 1
ATOM 577 C C . VAL A 1 69 ? -2.578 -8.772 -10.359 1.00 91.50 69 VAL A C 1
ATOM 579 O O . VAL A 1 69 ? -3.702 -8.292 -10.320 1.00 91.50 69 VAL A O 1
ATOM 582 N N . ARG A 1 70 ? -2.362 -10.052 -10.688 1.00 92.88 70 ARG A N 1
ATOM 583 C CA . ARG A 1 70 ? -3.446 -10.973 -11.069 1.00 92.88 70 ARG A CA 1
ATOM 584 C C . ARG A 1 70 ? -4.480 -11.165 -9.968 1.00 92.88 70 ARG A C 1
ATOM 586 O O . ARG A 1 70 ? -5.650 -11.308 -10.279 1.00 92.88 70 ARG A O 1
ATOM 593 N N . MET A 1 71 ? -4.052 -11.192 -8.708 1.00 91.81 71 MET A N 1
ATOM 594 C CA . MET A 1 71 ? -4.961 -11.304 -7.568 1.00 91.81 71 MET A CA 1
ATOM 595 C C . MET A 1 71 ? -5.876 -10.079 -7.441 1.00 91.81 71 MET A C 1
ATOM 597 O O . MET A 1 71 ? -7.026 -10.243 -7.066 1.00 91.81 71 MET A O 1
ATOM 601 N N . ILE A 1 72 ? -5.375 -8.882 -7.761 1.00 91.06 72 ILE A N 1
ATOM 602 C CA . ILE A 1 72 ? -6.168 -7.642 -7.753 1.00 91.06 72 ILE A CA 1
ATOM 603 C C . ILE A 1 72 ? -7.075 -7.555 -8.988 1.00 91.06 72 ILE A C 1
ATOM 605 O O . ILE A 1 72 ? -8.215 -7.126 -8.877 1.00 91.06 72 ILE A O 1
ATOM 609 N N . ASP A 1 73 ? -6.575 -7.963 -10.157 1.00 91.06 73 ASP A N 1
ATOM 610 C CA . ASP A 1 73 ? -7.332 -7.942 -11.417 1.00 91.06 73 ASP A CA 1
ATOM 611 C C . ASP A 1 73 ? -8.366 -9.087 -11.502 1.00 91.06 73 ASP A C 1
ATOM 613 O O . ASP A 1 73 ? -9.206 -9.104 -12.405 1.00 91.06 73 ASP A O 1
ATOM 617 N N . ALA A 1 74 ? -8.298 -10.070 -10.598 1.00 88.62 74 ALA A N 1
ATOM 618 C CA . ALA A 1 74 ? -9.268 -11.151 -10.535 1.00 88.62 74 ALA A CA 1
ATOM 619 C C . ALA A 1 74 ? -10.642 -10.597 -10.120 1.00 88.62 74 ALA A C 1
ATOM 621 O O . ALA A 1 74 ? -10.716 -9.790 -9.195 1.00 88.62 74 ALA A O 1
ATOM 622 N N . PRO A 1 75 ? -11.736 -11.027 -10.773 1.00 73.00 75 PRO A N 1
ATOM 623 C CA . PRO A 1 75 ? -13.073 -10.625 -10.360 1.00 73.00 75 PRO A CA 1
ATOM 624 C C . PRO A 1 75 ? -13.338 -11.099 -8.928 1.00 73.00 75 PRO A C 1
ATOM 626 O O . PRO A 1 75 ? -12.989 -12.234 -8.585 1.00 73.00 75 PRO A O 1
ATOM 629 N N . ASP A 1 76 ? -13.965 -10.236 -8.123 1.00 67.69 76 ASP A N 1
ATOM 630 C CA . ASP A 1 76 ? -14.483 -10.614 -6.807 1.00 67.69 76 ASP A CA 1
ATOM 631 C C . ASP A 1 76 ? -15.352 -11.866 -6.965 1.00 67.69 76 ASP A C 1
ATOM 633 O O . ASP A 1 76 ? -16.217 -11.942 -7.844 1.00 67.69 76 ASP A O 1
ATOM 637 N N . ARG A 1 77 ? -15.039 -12.881 -6.164 1.00 55.28 77 ARG A N 1
ATOM 638 C CA . ARG A 1 77 ? -15.650 -14.205 -6.244 1.00 55.28 77 ARG A CA 1
ATOM 639 C C . ARG A 1 77 ? -16.904 -14.296 -5.390 1.00 55.28 77 ARG A C 1
ATOM 641 O O . ARG A 1 77 ? -16.876 -13.760 -4.262 1.00 55.28 77 ARG A O 1
#

Radius of gyration: 14.54 Å; Cα contacts (8 Å, |Δi|>4): 85; chains: 1; bounding box: 35×27×32 Å

Sequence (77 aa):
MGRRTPTAPNPAYRTRCFEEWQVDGVEHDCSLLPEQIAEWVTVQDQRIPLQSLADWRRYYQLMDRPEKVRMIDAPDR

Secondary structure (DSSP, 8-state):
-PEEE-----TT--SS---EEEETTEEE-----GGGEEEEEEETTEEEEEE-HHHHHHHHHHTT-HHHHHHHHSPP-

Mean predicted aligned error: 10.28 Å